Protein AF-A0A7Y3CSS3-F1 (afdb_monomer_lite)

Structure (mmCIF, N/CA/C/O backbone):
data_AF-A0A7Y3CSS3-F1
#
_entry.id   AF-A0A7Y3CSS3-F1
#
loop_
_atom_site.group_PDB
_atom_site.id
_atom_site.type_symbol
_atom_site.label_atom_id
_atom_site.label_alt_id
_atom_site.label_comp_id
_atom_site.label_asym_id
_atom_site.label_entity_id
_atom_site.label_seq_id
_atom_site.pdbx_PDB_ins_code
_atom_site.Cartn_x
_atom_site.Cartn_y
_atom_site.Cartn_z
_atom_site.occupancy
_atom_site.B_iso_or_equiv
_atom_site.auth_seq_id
_atom_site.auth_comp_id
_atom_site.auth_asym_id
_atom_site.auth_ato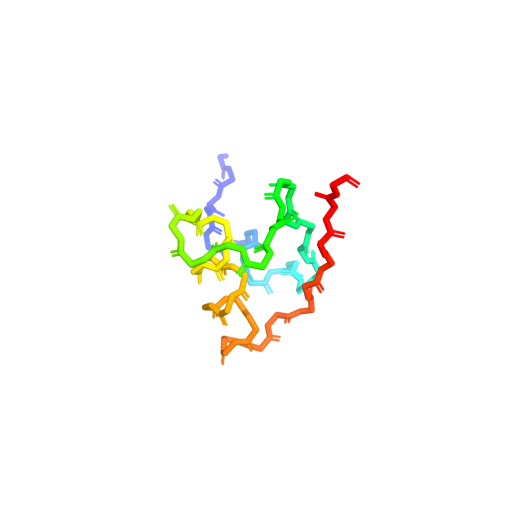m_id
_atom_site.pdbx_PDB_model_num
ATOM 1 N N . MET A 1 1 ? -9.208 21.843 9.202 1.00 49.09 1 MET A N 1
ATOM 2 C CA . MET A 1 1 ? -8.007 21.297 8.533 1.00 49.09 1 MET A CA 1
ATOM 3 C C . MET A 1 1 ? -8.034 19.791 8.702 1.00 49.09 1 MET A C 1
ATOM 5 O O . MET A 1 1 ? -8.181 19.339 9.831 1.00 49.09 1 MET A O 1
ATOM 9 N N . ASN A 1 2 ? -7.980 19.024 7.613 1.00 58.94 2 ASN A N 1
ATOM 10 C CA . ASN A 1 2 ? -7.979 17.565 7.708 1.00 58.94 2 ASN A CA 1
ATOM 11 C C . ASN A 1 2 ? -6.585 17.109 8.136 1.00 58.94 2 ASN A C 1
ATOM 13 O O . ASN A 1 2 ? -5.623 17.299 7.399 1.00 58.94 2 ASN A O 1
ATOM 17 N N . ASN A 1 3 ? -6.489 16.553 9.342 1.00 85.56 3 ASN A N 1
ATOM 18 C CA . ASN A 1 3 ? -5.290 15.878 9.819 1.00 85.56 3 ASN A CA 1
ATOM 19 C C . ASN A 1 3 ? -5.106 14.587 9.002 1.00 85.56 3 ASN A C 1
ATOM 21 O O . ASN A 1 3 ? -6.019 13.766 8.940 1.00 85.56 3 ASN A O 1
ATOM 25 N N . THR A 1 4 ? -3.953 14.399 8.362 1.00 88.06 4 THR A N 1
ATOM 26 C CA . THR A 1 4 ? -3.640 13.213 7.548 1.00 88.06 4 THR A CA 1
ATOM 27 C C . THR A 1 4 ? -3.807 11.914 8.342 1.00 88.06 4 THR A C 1
ATOM 29 O O . THR A 1 4 ? -4.257 10.904 7.802 1.00 88.06 4 THR A O 1
ATOM 32 N N . GLU A 1 5 ? -3.543 11.954 9.650 1.00 91.12 5 GLU A N 1
ATOM 33 C CA . GLU A 1 5 ? -3.763 10.828 10.562 1.00 91.12 5 GLU A CA 1
ATOM 34 C C . GLU A 1 5 ? -5.236 10.394 10.607 1.00 91.12 5 GLU A C 1
ATOM 36 O O . GLU A 1 5 ? -5.536 9.200 10.665 1.00 91.12 5 GLU A O 1
ATOM 41 N N . SER A 1 6 ? -6.183 11.341 10.540 1.00 93.81 6 SER A N 1
ATOM 42 C CA . SER A 1 6 ? -7.617 11.023 10.570 1.00 93.81 6 SER A CA 1
ATOM 43 C C . SER A 1 6 ? -8.083 10.348 9.280 1.00 93.81 6 SER A C 1
ATOM 45 O O . SER A 1 6 ? -8.947 9.473 9.311 1.00 93.81 6 SER A O 1
ATOM 47 N N . VAL A 1 7 ? -7.475 10.696 8.144 1.00 93.94 7 VAL A N 1
ATOM 48 C CA . VAL A 1 7 ? -7.738 10.045 6.854 1.00 93.94 7 VAL A CA 1
ATOM 49 C C . VAL A 1 7 ? -7.244 8.599 6.887 1.00 93.94 7 VAL A C 1
ATOM 51 O O . VAL A 1 7 ? -8.010 7.686 6.584 1.00 93.94 7 VAL A O 1
ATOM 54 N N . LEU A 1 8 ? -5.997 8.386 7.309 1.00 92.81 8 LEU A N 1
ATOM 55 C CA . LEU A 1 8 ? -5.367 7.062 7.334 1.00 92.81 8 LEU A CA 1
ATOM 56 C C . LEU A 1 8 ? -5.991 6.126 8.383 1.00 92.81 8 LEU A C 1
ATOM 58 O O . LEU A 1 8 ? -6.089 4.920 8.170 1.00 92.81 8 LEU A O 1
ATOM 62 N N . SER A 1 9 ? -6.470 6.664 9.507 1.00 91.81 9 SER A N 1
ATOM 63 C CA . SER A 1 9 ? -7.173 5.865 10.521 1.00 91.81 9 SER A CA 1
ATOM 64 C C . SER A 1 9 ? -8.596 5.479 10.106 1.00 91.81 9 SER A C 1
ATOM 66 O O . SER A 1 9 ? -9.037 4.372 10.427 1.00 91.81 9 SER A O 1
ATOM 68 N N . LYS A 1 10 ? -9.312 6.361 9.391 1.00 96.38 10 LYS A N 1
ATOM 69 C CA . LYS A 1 10 ? -10.720 6.159 9.018 1.00 96.38 10 LYS A CA 1
ATOM 70 C C . LYS A 1 10 ? -10.902 5.316 7.756 1.00 96.38 10 LYS A C 1
ATOM 72 O O . LYS A 1 10 ? -11.820 4.501 7.703 1.00 96.38 10 LYS A O 1
ATOM 77 N N . TYR A 1 11 ? -10.077 5.521 6.733 1.00 96.94 11 TYR A N 1
ATOM 78 C CA . TYR A 1 11 ? -10.234 4.848 5.443 1.00 96.94 11 TYR A CA 1
ATOM 79 C C . TYR A 1 11 ? -9.253 3.687 5.313 1.00 96.94 11 TYR A C 1
ATOM 81 O O . TYR A 1 11 ? -8.048 3.870 5.430 1.00 96.94 11 TYR A O 1
ATOM 89 N N . ARG A 1 12 ? -9.778 2.483 5.052 1.00 96.62 12 ARG A N 1
ATOM 90 C CA . ARG A 1 12 ? -8.969 1.258 4.918 1.00 96.62 12 ARG A CA 1
ATOM 91 C C . ARG A 1 12 ? -8.823 0.746 3.494 1.00 96.62 12 ARG A C 1
ATOM 93 O O . ARG A 1 12 ? -7.872 0.022 3.233 1.00 96.62 12 ARG A O 1
ATOM 100 N N . ARG A 1 13 ? -9.721 1.140 2.587 1.00 98.00 13 ARG A N 1
ATOM 101 C CA . ARG A 1 13 ? -9.629 0.804 1.164 1.00 98.00 13 ARG A CA 1
ATOM 102 C C . ARG A 1 13 ? -8.950 1.936 0.398 1.00 98.00 13 ARG A C 1
ATOM 104 O O . ARG A 1 13 ? -9.437 3.064 0.437 1.00 98.00 13 ARG A O 1
ATOM 111 N N . ILE A 1 14 ? -7.851 1.634 -0.290 1.00 97.81 14 ILE A N 1
ATOM 112 C CA . ILE A 1 14 ? -7.032 2.606 -1.026 1.00 97.81 14 ILE A CA 1
ATOM 113 C C . ILE A 1 14 ? -6.878 2.154 -2.478 1.00 97.81 14 ILE A C 1
ATOM 115 O O . ILE A 1 14 ? -6.476 1.025 -2.749 1.00 97.81 14 ILE A O 1
ATOM 119 N N . ALA A 1 15 ? -7.166 3.058 -3.414 1.00 97.88 15 ALA A N 1
ATOM 120 C CA . ALA A 1 15 ? -6.857 2.858 -4.822 1.00 97.88 15 ALA A CA 1
ATOM 121 C C . ALA A 1 15 ? -5.438 3.363 -5.124 1.00 97.88 15 ALA A C 1
ATOM 123 O O . ALA A 1 15 ? -5.147 4.542 -4.917 1.00 97.88 15 ALA A O 1
ATOM 124 N N . VAL A 1 16 ? -4.563 2.492 -5.629 1.00 97.44 16 VAL A N 1
ATOM 125 C CA . VAL A 1 16 ? -3.222 2.869 -6.100 1.00 97.44 16 VAL A CA 1
ATOM 126 C C . VAL A 1 16 ? -3.260 2.982 -7.619 1.00 97.44 16 VAL A C 1
ATOM 128 O O . VAL A 1 16 ? -3.289 1.980 -8.334 1.00 97.44 16 VAL A O 1
ATOM 131 N N . VAL A 1 17 ? -3.280 4.222 -8.104 1.00 96.62 17 VAL A N 1
ATOM 132 C CA . VAL A 1 17 ? -3.312 4.543 -9.536 1.00 96.62 17 VAL A CA 1
ATOM 133 C C . VAL A 1 17 ? -1.909 4.435 -10.135 1.00 96.62 17 VAL A C 1
ATOM 135 O O . VAL A 1 17 ? -0.935 4.893 -9.541 1.00 96.62 17 VAL A O 1
ATOM 138 N N . GLY A 1 18 ? -1.802 3.835 -11.319 1.00 95.19 18 GLY A N 1
ATOM 139 C CA . GLY A 1 18 ? -0.534 3.574 -11.998 1.00 95.19 18 GLY A CA 1
ATOM 140 C C . GLY A 1 18 ? 0.208 2.347 -11.466 1.00 95.19 18 GLY A C 1
ATOM 141 O O . GLY A 1 18 ? 1.418 2.223 -11.685 1.00 95.19 18 GLY A O 1
ATOM 142 N N . LEU A 1 19 ? -0.488 1.443 -10.762 1.00 95.00 19 LEU A N 1
ATOM 143 C CA . LEU A 1 19 ? 0.122 0.212 -10.271 1.00 95.00 19 LEU A CA 1
ATOM 144 C C . LEU A 1 19 ? 0.598 -0.654 -11.446 1.00 95.00 19 LEU A C 1
ATOM 146 O O . LEU A 1 19 ? -0.103 -0.872 -12.434 1.00 95.00 19 LEU A O 1
ATOM 150 N N . SER A 1 20 ? 1.822 -1.153 -11.328 1.00 93.50 20 SER A N 1
ATOM 151 C CA . SER A 1 20 ? 2.488 -1.982 -12.326 1.00 93.50 20 SER A CA 1
ATOM 152 C C . SER A 1 20 ? 3.323 -3.041 -11.610 1.00 93.50 20 SER A C 1
ATOM 154 O O . SER A 1 20 ? 3.84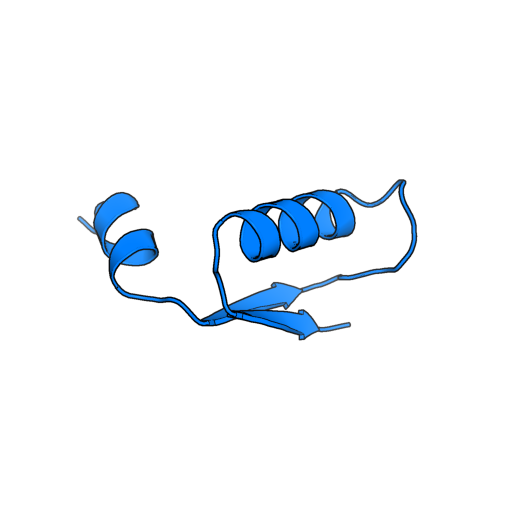9 -2.751 -10.537 1.00 93.50 20 SER A O 1
ATOM 156 N N . PRO A 1 21 ? 3.519 -4.233 -12.201 1.00 89.75 21 PRO A N 1
ATOM 157 C CA . PRO A 1 21 ? 4.440 -5.234 -11.663 1.00 89.75 21 PRO A CA 1
ATOM 158 C C . PRO A 1 21 ? 5.920 -4.829 -11.779 1.00 89.75 21 PRO A C 1
ATOM 160 O O . PRO A 1 21 ? 6.779 -5.535 -11.259 1.00 89.75 21 PRO A O 1
ATOM 163 N N . SER A 1 22 ? 6.246 -3.724 -12.467 1.00 93.00 22 SER A N 1
ATOM 164 C CA . SER A 1 22 ? 7.629 -3.259 -12.603 1.00 93.00 22 SER A CA 1
ATOM 165 C C . SER A 1 22 ? 8.206 -2.820 -11.250 1.00 93.00 22 SER A C 1
ATOM 167 O O . SER A 1 22 ? 7.686 -1.871 -10.658 1.00 93.00 22 SER A O 1
ATOM 169 N N . PRO A 1 23 ? 9.317 -3.423 -10.785 1.00 87.62 23 PRO A N 1
ATOM 170 C CA . PRO A 1 23 ? 9.949 -3.052 -9.520 1.00 87.62 23 PRO A CA 1
ATOM 171 C C . PRO A 1 23 ? 10.594 -1.664 -9.537 1.00 87.62 23 PRO A C 1
ATOM 173 O O . PRO A 1 23 ? 10.905 -1.132 -8.479 1.00 87.62 23 PRO A O 1
ATOM 176 N N . LEU A 1 24 ? 10.772 -1.066 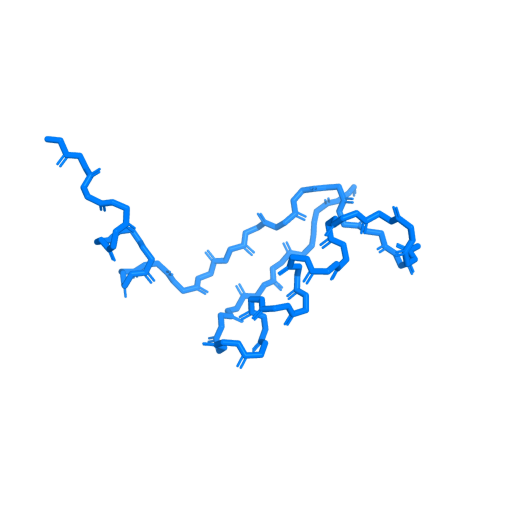-10.720 1.00 92.56 24 LEU A N 1
ATOM 177 C CA . LEU A 1 24 ? 11.296 0.292 -10.877 1.00 92.56 24 LEU A CA 1
ATOM 178 C C . LEU A 1 24 ? 10.218 1.372 -10.708 1.00 92.56 24 LEU A C 1
ATOM 180 O O . LEU A 1 24 ? 10.545 2.554 -10.730 1.00 92.56 24 LEU A O 1
ATOM 184 N N . ARG A 1 25 ? 8.933 0.998 -10.599 1.00 90.00 25 ARG A N 1
ATOM 185 C CA . ARG A 1 25 ? 7.855 1.958 -10.346 1.00 90.00 25 ARG A CA 1
ATOM 186 C C . ARG A 1 25 ? 7.562 2.048 -8.859 1.00 90.00 25 ARG A C 1
ATOM 188 O O . ARG A 1 25 ? 7.150 1.066 -8.245 1.00 90.00 25 ARG A O 1
ATOM 195 N N . ASP A 1 26 ? 7.633 3.263 -8.331 1.00 94.06 26 ASP A N 1
ATOM 196 C CA . ASP A 1 26 ? 7.362 3.563 -6.921 1.00 94.06 26 ASP A CA 1
ATOM 197 C C . ASP A 1 26 ? 5.985 3.069 -6.460 1.00 94.06 26 ASP A C 1
ATOM 199 O O . ASP A 1 26 ? 5.830 2.610 -5.329 1.00 94.06 26 ASP A O 1
ATOM 203 N N . ALA A 1 27 ? 4.993 3.080 -7.360 1.00 94.62 27 ALA A N 1
ATOM 204 C CA . ALA A 1 27 ? 3.647 2.582 -7.090 1.00 94.62 27 ALA A CA 1
ATOM 205 C C . ALA A 1 27 ? 3.634 1.123 -6.595 1.00 94.62 27 ALA A C 1
ATOM 207 O O . ALA A 1 27 ? 2.799 0.781 -5.757 1.00 94.62 27 ALA A O 1
ATOM 208 N N . LEU A 1 28 ? 4.565 0.273 -7.056 1.00 96.44 28 LEU A N 1
ATOM 209 C CA . LEU A 1 28 ? 4.679 -1.100 -6.560 1.00 96.44 28 LEU A CA 1
ATOM 210 C C . LEU A 1 28 ? 5.136 -1.128 -5.096 1.00 96.44 28 LEU A C 1
ATOM 212 O O . LEU A 1 28 ? 4.577 -1.877 -4.296 1.00 96.44 28 LEU A O 1
ATOM 216 N N . GLY A 1 29 ? 6.122 -0.302 -4.735 1.00 97.00 29 GLY A N 1
ATOM 217 C CA . GLY A 1 29 ? 6.596 -0.176 -3.355 1.00 97.00 29 GLY A CA 1
ATOM 218 C C . GLY A 1 29 ? 5.507 0.350 -2.422 1.00 97.00 29 GLY A C 1
ATOM 219 O O . GLY A 1 29 ? 5.254 -0.241 -1.374 1.00 97.00 29 GLY A O 1
ATOM 220 N N . VAL A 1 30 ? 4.798 1.401 -2.845 1.00 96.94 30 VAL A N 1
ATOM 221 C CA . VAL A 1 30 ? 3.678 1.982 -2.087 1.00 96.94 30 VAL A CA 1
ATOM 222 C C . VAL A 1 30 ? 2.564 0.958 -1.866 1.00 96.94 30 VAL A C 1
ATOM 224 O O . VAL A 1 30 ? 2.096 0.804 -0.740 1.00 96.94 30 VAL A O 1
ATOM 227 N N . ALA A 1 31 ? 2.154 0.223 -2.904 1.00 97.19 31 ALA A N 1
ATOM 228 C CA . ALA A 1 31 ? 1.107 -0.788 -2.772 1.00 97.19 31 ALA A CA 1
ATOM 229 C C . ALA A 1 31 ? 1.494 -1.902 -1.787 1.00 97.19 31 ALA A C 1
ATOM 231 O O . ALA A 1 31 ? 0.675 -2.284 -0.954 1.00 97.19 31 ALA A O 1
ATOM 232 N N . ARG A 1 32 ? 2.744 -2.388 -1.838 1.00 97.19 32 ARG A N 1
ATOM 233 C CA . ARG A 1 32 ? 3.242 -3.418 -0.909 1.00 97.19 32 ARG A CA 1
ATOM 234 C C . ARG A 1 32 ? 3.235 -2.927 0.532 1.00 97.19 32 ARG A C 1
ATOM 236 O O . ARG A 1 32 ? 2.678 -3.606 1.386 1.00 97.19 32 ARG A O 1
ATOM 243 N N . PHE A 1 33 ? 3.761 -1.727 0.770 1.00 97.62 33 PHE A N 1
ATOM 244 C CA . PHE A 1 33 ? 3.756 -1.116 2.095 1.00 97.62 33 PHE A CA 1
ATOM 245 C C . PHE A 1 33 ? 2.335 -1.001 2.666 1.00 97.62 33 PHE A C 1
ATOM 247 O O . PHE A 1 33 ? 2.086 -1.362 3.812 1.00 97.62 33 PHE A O 1
ATOM 254 N N . LEU A 1 34 ? 1.372 -0.543 1.861 1.00 97.25 34 LEU A N 1
ATOM 255 C CA . LEU A 1 34 ? -0.017 -0.413 2.306 1.00 97.25 34 LEU A CA 1
ATOM 256 C C . LEU A 1 34 ? -0.650 -1.770 2.653 1.00 97.25 34 LEU A C 1
ATOM 258 O O . LEU A 1 34 ? -1.332 -1.872 3.672 1.00 97.25 34 LEU A O 1
ATOM 262 N N . VAL A 1 35 ? -0.392 -2.815 1.861 1.00 97.69 35 VAL A N 1
ATOM 263 C CA . VAL A 1 35 ? -0.860 -4.178 2.169 1.00 97.69 35 VAL A CA 1
ATOM 264 C C . VAL A 1 35 ? -0.229 -4.704 3.461 1.00 97.69 35 VAL A C 1
ATOM 266 O O . VAL A 1 35 ? -0.943 -5.228 4.312 1.00 97.69 35 VAL A O 1
ATOM 269 N N . GLU A 1 36 ? 1.082 -4.530 3.646 1.00 98.38 36 GLU A N 1
ATOM 270 C CA . GLU A 1 36 ? 1.798 -4.943 4.866 1.00 98.38 36 GLU A CA 1
ATOM 271 C C . GLU A 1 36 ? 1.260 -4.241 6.122 1.00 98.38 36 GLU A C 1
ATOM 273 O O . GLU A 1 36 ? 1.176 -4.844 7.189 1.00 98.38 36 GLU A O 1
ATOM 278 N N . MET A 1 37 ? 0.814 -2.991 5.981 1.00 97.31 37 MET A N 1
ATOM 279 C CA . MET A 1 37 ? 0.164 -2.217 7.043 1.00 97.31 37 MET A CA 1
ATOM 280 C C . MET A 1 37 ? -1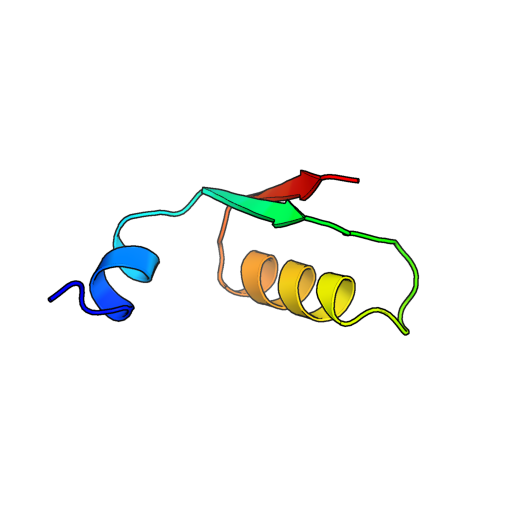.316 -2.583 7.270 1.00 97.31 37 MET A C 1
ATOM 282 O O . MET A 1 37 ? -1.970 -1.985 8.128 1.00 97.31 37 MET A O 1
ATOM 286 N N . GLY A 1 38 ? -1.860 -3.546 6.519 1.00 97.50 38 GLY A N 1
ATOM 287 C CA . GLY A 1 38 ? -3.224 -4.057 6.675 1.00 97.50 38 GLY A CA 1
ATOM 288 C C . GLY A 1 38 ? -4.306 -3.253 5.948 1.00 97.50 38 GLY A C 1
ATOM 289 O O . GLY A 1 38 ? -5.483 -3.371 6.294 1.00 97.50 38 GLY A O 1
ATOM 290 N N . TYR A 1 39 ? -3.942 -2.423 4.966 1.00 98.31 39 TYR A N 1
ATOM 291 C CA . TYR A 1 39 ? -4.922 -1.763 4.102 1.00 98.31 39 TYR A CA 1
ATOM 292 C C . TYR A 1 39 ? -5.427 -2.708 3.006 1.00 98.31 39 TYR A C 1
ATOM 294 O O . TYR A 1 39 ? -4.708 -3.571 2.506 1.00 98.31 39 TYR A O 1
ATOM 302 N N . ASP A 1 40 ? -6.671 -2.490 2.593 1.00 98.31 40 ASP A N 1
ATOM 303 C CA . ASP A 1 40 ? -7.268 -3.114 1.418 1.00 98.31 40 ASP A CA 1
ATOM 304 C C . ASP A 1 40 ? -6.896 -2.290 0.176 1.00 98.31 40 ASP A C 1
ATOM 306 O O . ASP A 1 40 ? -7.329 -1.145 0.019 1.00 98.31 40 ASP A O 1
ATOM 310 N N . VAL A 1 41 ? -6.041 -2.839 -0.685 1.00 97.94 41 VAL A N 1
ATOM 311 C CA . VAL A 1 41 ? -5.453 -2.104 -1.811 1.00 97.94 41 VAL A CA 1
ATOM 312 C C . VAL A 1 41 ? -6.042 -2.574 -3.134 1.00 97.94 41 VAL A C 1
ATOM 314 O O . VAL A 1 41 ? -5.976 -3.750 -3.481 1.00 97.94 41 VAL A O 1
ATOM 317 N N . VAL A 1 42 ? -6.545 -1.621 -3.920 1.00 97.94 42 VAL A N 1
ATOM 318 C CA . VAL A 1 42 ? -7.024 -1.843 -5.288 1.00 97.94 42 VAL A CA 1
ATOM 319 C C . VAL A 1 42 ? -6.079 -1.145 -6.263 1.00 97.94 42 VAL A C 1
ATOM 321 O O . VAL A 1 42 ? -5.958 0.078 -6.260 1.00 97.94 42 VAL A O 1
ATOM 324 N N . GLY A 1 43 ? -5.392 -1.915 -7.105 1.00 96.12 43 GLY A N 1
ATOM 325 C CA . GLY A 1 43 ? -4.594 -1.361 -8.199 1.00 96.12 43 GLY A CA 1
ATOM 326 C C . GLY A 1 43 ? -5.478 -0.834 -9.326 1.00 96.12 43 GLY A C 1
ATOM 327 O O . GLY A 1 43 ? -6.438 -1.497 -9.709 1.00 96.12 43 GLY A O 1
ATOM 328 N N . VAL A 1 44 ? -5.142 0.334 -9.871 1.00 96.38 44 VAL A N 1
ATOM 329 C CA .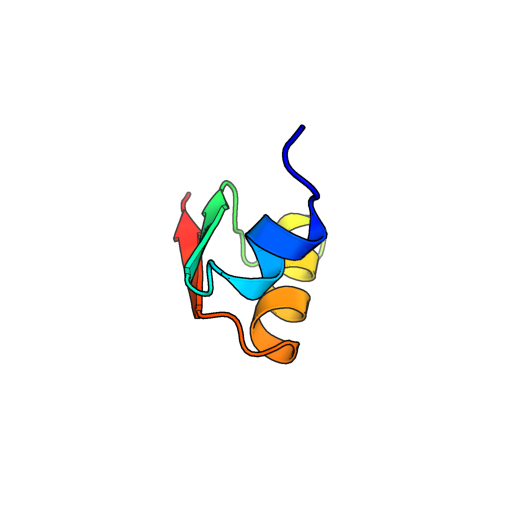 VAL A 1 44 ? -5.830 0.926 -11.028 1.00 96.38 44 VAL A CA 1
ATOM 330 C C . VAL A 1 44 ? -4.790 1.307 -12.077 1.00 96.38 44 VAL A C 1
ATOM 332 O O . VAL A 1 44 ? -3.851 2.041 -11.767 1.00 96.38 44 VAL A O 1
ATOM 335 N N . ASN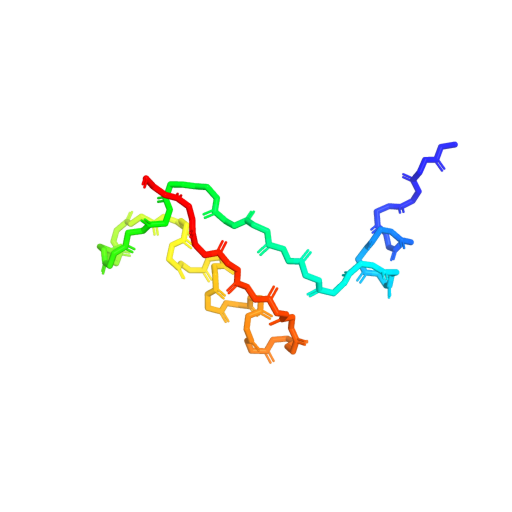 A 1 45 ? -4.938 0.802 -13.300 1.00 83.38 45 ASN A N 1
ATOM 336 C CA . ASN A 1 45 ? -4.093 1.098 -14.460 1.00 83.38 45 ASN A CA 1
ATOM 337 C C . ASN A 1 45 ? -4.947 1.005 -15.725 1.00 83.38 45 ASN A C 1
ATOM 339 O O . ASN A 1 45 ? -5.720 0.023 -15.803 1.00 83.38 45 ASN A O 1
#

pLDDT: mean 93.04, std 9.2, range [49.09, 98.38]

Foldseek 3Di:
DDDVVVVPVPAQEDEQEPDDPDPPDVSVVVQVVSVVVPGHYHYHD

Radius of gyration: 11.45 Å; chains: 1; bounding box: 22×26×25 Å

Secondary structure (DSSP, 8-state):
---HHHHHHH--EEEEET--S-TTSHHHHHHHHHHHTT-EEEEE-

Sequence (45 aa):
MNNTESVLSKYRRIAVVGLSPSPLRDALGVARFLVEMGYDVVGVN